Protein AF-A0A7S4RQ57-F1 (afdb_monomer_lite)

Radius of gyration: 13.99 Å; chains: 1; bounding box: 35×23×34 Å

Secondary structure (DSSP, 8-state):
----EEEEEEEE---HHHHHT---TTTTTT--TTS-EEEEEEESTTHHHHHHHHH--SSHHHHHHH-TTSHHHHH--SSGGG-S--PPPTT--------

InterPro 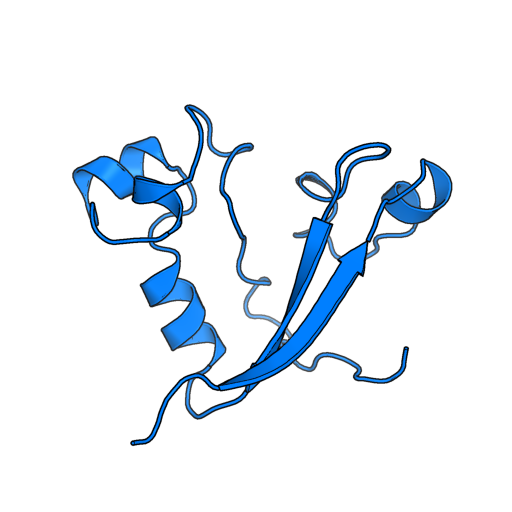domains:
  IPR036850 Nucleoside diphosphate kinase-like domain superfamily [G3DSA:3.30.70.141] (1-99)
  IPR036850 Nucleoside diphosphate kinase-like domain superfamily [SSF54919] (2-79)

Sequence (99 aa):
EEGLEVVGLRLAFPDAASAQAVTSAALRSTVRAGQPVLLLGLRGPHALGLWRSLLGPADPMLARSTDPSSLNARFGGQTRSEAVALAPPSSNARARADL

Structure (mmCIF, N/CA/C/O backbone):
data_AF-A0A7S4RQ57-F1
#
_entry.id   AF-A0A7S4RQ57-F1
#
loop_
_atom_site.group_PDB
_atom_site.id
_atom_site.type_symbol
_atom_site.label_atom_id
_atom_site.label_alt_id
_atom_site.label_comp_id
_atom_site.label_asym_id
_atom_site.label_entity_id
_atom_site.label_seq_id
_atom_site.pdbx_PDB_ins_code
_atom_site.Cartn_x
_atom_site.Cartn_y
_atom_site.Cartn_z
_atom_site.occupancy
_atom_site.B_iso_or_equiv
_atom_site.auth_seq_id
_atom_site.auth_comp_id
_atom_site.auth_asym_id
_atom_site.auth_atom_id
_atom_site.pdbx_PDB_model_num
ATOM 1 N N . GLU A 1 1 ? -20.320 -12.880 5.581 1.00 46.91 1 GLU A N 1
ATOM 2 C CA . GLU A 1 1 ? -19.156 -11.990 5.736 1.00 46.91 1 GLU A CA 1
ATOM 3 C C . GLU A 1 1 ? -18.902 -11.246 4.423 1.00 46.91 1 GLU A C 1
ATOM 5 O O . GLU A 1 1 ? -18.197 -11.755 3.563 1.00 46.91 1 GLU A O 1
ATOM 10 N N . GLU A 1 2 ? -19.536 -10.091 4.200 1.00 56.97 2 GLU A N 1
ATOM 11 C CA . GLU A 1 2 ? -19.144 -9.219 3.080 1.00 56.97 2 GLU A CA 1
ATOM 12 C C . GLU A 1 2 ? -17.851 -8.501 3.475 1.00 56.97 2 GLU A C 1
ATOM 14 O O . GLU A 1 2 ? -17.837 -7.701 4.408 1.00 56.97 2 GLU A O 1
ATOM 19 N N . GLY A 1 3 ? -16.745 -8.833 2.812 1.00 78.88 3 GLY A N 1
ATOM 20 C CA . GLY A 1 3 ? -15.417 -8.346 3.170 1.00 78.88 3 GLY A CA 1
ATOM 21 C C . GLY A 1 3 ? -14.534 -8.082 1.957 1.00 78.88 3 GLY A C 1
ATOM 22 O O . GLY A 1 3 ? -14.915 -8.309 0.808 1.00 78.88 3 GLY A O 1
ATOM 23 N N . LEU A 1 4 ? -13.336 -7.569 2.227 1.00 88.25 4 LEU A N 1
ATOM 24 C CA . LEU A 1 4 ? -12.291 -7.395 1.227 1.00 88.25 4 LEU A CA 1
ATOM 25 C C . LEU A 1 4 ? -11.600 -8.741 0.986 1.00 88.25 4 LEU A C 1
ATOM 27 O O . LEU A 1 4 ? -10.987 -9.296 1.894 1.00 88.25 4 LEU A O 1
ATOM 31 N N . GLU A 1 5 ? -11.670 -9.249 -0.237 1.00 91.00 5 GLU A N 1
ATOM 32 C CA . GLU A 1 5 ? -11.061 -10.520 -0.620 1.00 91.00 5 GLU A CA 1
ATOM 33 C C . GLU A 1 5 ? -9.807 -10.295 -1.466 1.00 91.00 5 GLU A C 1
ATOM 35 O O . GLU A 1 5 ? -9.798 -9.479 -2.391 1.00 91.00 5 GLU A O 1
ATOM 40 N N . VAL A 1 6 ? -8.753 -11.064 -1.189 1.00 90.75 6 VAL A N 1
ATOM 41 C CA . VAL A 1 6 ? -7.558 -11.116 -2.036 1.00 90.75 6 VAL A CA 1
ATOM 42 C C . VAL A 1 6 ? -7.821 -12.084 -3.186 1.00 90.75 6 VAL A C 1
ATOM 44 O O . VAL A 1 6 ? -8.013 -13.275 -2.967 1.00 90.75 6 VAL A O 1
ATOM 47 N N . VAL A 1 7 ? -7.816 -11.575 -4.416 1.00 93.06 7 VAL A N 1
ATOM 48 C CA . VAL A 1 7 ? -7.997 -12.376 -5.642 1.00 93.06 7 VAL A CA 1
ATOM 49 C C . VAL A 1 7 ? -6.686 -12.759 -6.307 1.00 93.06 7 VAL A C 1
ATOM 51 O O . VAL A 1 7 ? -6.664 -13.631 -7.167 1.00 93.06 7 VAL A O 1
ATOM 54 N N . GLY A 1 8 ? -5.595 -12.095 -5.934 1.00 91.19 8 GLY A N 1
ATOM 55 C CA . GLY A 1 8 ? -4.280 -12.357 -6.492 1.00 91.19 8 GLY A CA 1
ATOM 56 C C . GLY A 1 8 ? -3.187 -11.652 -5.708 1.00 91.19 8 GLY A C 1
ATOM 57 O O . GLY A 1 8 ? -3.411 -10.609 -5.094 1.00 91.19 8 GLY A O 1
ATOM 58 N N . LEU A 1 9 ? -1.993 -12.232 -5.737 1.00 92.00 9 LEU A N 1
ATOM 59 C CA . LEU A 1 9 ? -0.808 -11.690 -5.093 1.00 92.00 9 LEU A CA 1
ATOM 60 C C . LEU A 1 9 ? 0.412 -12.004 -5.956 1.00 92.00 9 LEU A C 1
ATOM 62 O O . LEU A 1 9 ? 0.578 -13.136 -6.407 1.00 92.00 9 LEU A O 1
ATOM 66 N N . ARG A 1 10 ? 1.273 -11.009 -6.179 1.00 90.38 10 ARG A N 1
ATOM 67 C CA . ARG A 1 10 ? 2.530 -11.185 -6.916 1.00 90.38 10 ARG A CA 1
ATOM 68 C C . ARG A 1 10 ? 3.651 -10.392 -6.264 1.00 90.38 10 ARG A C 1
ATOM 70 O O . ARG A 1 10 ? 3.533 -9.183 -6.097 1.00 90.38 10 ARG A O 1
ATOM 77 N N . LEU A 1 11 ? 4.758 -11.061 -5.956 1.00 90.62 11 LEU A N 1
ATOM 78 C CA . LEU A 1 11 ? 6.009 -10.399 -5.598 1.00 90.62 11 LEU A CA 1
ATOM 79 C C . LEU A 1 11 ? 6.792 -10.089 -6.878 1.00 90.62 11 LEU A C 1
ATOM 81 O O . LEU A 1 11 ? 7.013 -10.976 -7.702 1.00 90.62 11 LEU A O 1
ATOM 85 N N . ALA A 1 12 ? 7.188 -8.833 -7.052 1.00 88.50 12 ALA A N 1
ATOM 86 C CA . ALA A 1 12 ? 7.968 -8.370 -8.190 1.00 88.50 12 ALA A CA 1
ATOM 87 C C . ALA A 1 12 ? 9.259 -7.692 -7.722 1.00 88.50 12 ALA A C 1
ATOM 89 O O . ALA A 1 12 ? 9.289 -7.053 -6.672 1.00 88.50 12 ALA A O 1
ATOM 90 N N . PHE A 1 13 ? 10.308 -7.802 -8.536 1.00 91.38 13 PHE A N 1
ATOM 91 C CA . PHE A 1 13 ? 11.599 -7.142 -8.339 1.00 91.38 13 PHE A CA 1
ATOM 92 C C . PHE A 1 13 ? 11.849 -6.240 -9.551 1.00 91.38 13 PHE A C 1
ATOM 94 O O . PHE A 1 13 ? 12.396 -6.707 -10.549 1.00 91.38 13 PHE A O 1
ATOM 101 N N . PRO A 1 14 ? 11.372 -4.984 -9.525 1.00 89.75 14 PRO A N 1
ATOM 102 C CA . PRO A 1 14 ? 11.505 -4.075 -10.651 1.00 89.75 14 PRO A CA 1
ATOM 103 C C . PRO A 1 14 ? 12.979 -3.783 -10.931 1.00 89.75 14 PRO A C 1
ATOM 105 O O . PRO A 1 14 ? 13.738 -3.428 -10.025 1.00 89.75 14 PRO A O 1
ATOM 108 N N . ASP A 1 15 ? 13.369 -3.880 -12.197 1.00 92.69 15 ASP A N 1
ATOM 109 C CA . ASP A 1 15 ? 14.591 -3.265 -12.701 1.00 92.69 15 ASP A CA 1
ATOM 110 C C . ASP A 1 15 ? 14.339 -1.789 -13.071 1.00 92.69 15 ASP A C 1
ATOM 112 O O . ASP A 1 15 ? 13.231 -1.259 -12.925 1.00 92.69 15 ASP A O 1
ATOM 116 N N . ALA A 1 16 ? 15.383 -1.090 -13.524 1.00 92.12 16 ALA A N 1
ATOM 117 C CA . ALA A 1 16 ? 15.280 0.323 -13.890 1.00 92.12 16 ALA A CA 1
ATOM 118 C C . ALA A 1 16 ? 14.266 0.566 -15.018 1.00 92.12 16 ALA A C 1
ATOM 120 O O . ALA A 1 16 ? 13.500 1.529 -14.952 1.00 92.12 16 ALA A O 1
ATOM 121 N N . ALA A 1 17 ? 14.222 -0.325 -16.012 1.00 91.19 17 ALA A N 1
ATOM 122 C CA . ALA A 1 17 ? 13.291 -0.230 -17.130 1.00 91.19 17 ALA A CA 1
ATOM 123 C C . ALA A 1 17 ? 11.837 -0.402 -16.664 1.00 91.19 17 ALA A C 1
ATOM 125 O O . ALA A 1 17 ? 10.979 0.420 -16.982 1.00 91.19 17 ALA A O 1
ATOM 126 N N . SER A 1 18 ? 11.568 -1.415 -15.840 1.00 87.81 18 SER A N 1
ATOM 127 C CA . SER A 1 18 ? 10.237 -1.708 -15.302 1.00 87.81 18 SER A CA 1
ATOM 128 C C . SER A 1 18 ? 9.728 -0.588 -14.398 1.00 87.81 18 SER A C 1
ATOM 130 O O . SER A 1 18 ? 8.562 -0.213 -14.488 1.00 87.81 18 SER A O 1
ATOM 132 N N . ALA A 1 19 ? 10.594 -0.018 -13.552 1.00 87.62 19 ALA A N 1
ATOM 133 C CA . ALA A 1 19 ? 10.233 1.110 -12.696 1.00 87.62 19 ALA A CA 1
ATOM 134 C C . ALA A 1 19 ? 9.884 2.367 -13.517 1.00 87.62 19 ALA A C 1
ATOM 136 O O . ALA A 1 19 ? 8.896 3.039 -13.222 1.00 87.62 19 ALA A O 1
ATOM 137 N N . GLN A 1 20 ? 10.639 2.657 -14.585 1.00 87.19 20 GLN A N 1
ATOM 138 C CA . GLN A 1 20 ? 10.349 3.774 -15.497 1.00 87.19 20 GLN A CA 1
ATOM 139 C C . GLN A 1 20 ? 9.084 3.546 -16.336 1.00 87.19 20 GLN A C 1
ATOM 141 O O . GLN A 1 20 ? 8.383 4.504 -16.661 1.00 87.19 20 GLN A O 1
ATOM 146 N N . ALA A 1 21 ? 8.761 2.290 -16.650 1.00 87.00 21 ALA A N 1
ATOM 147 C CA . ALA A 1 21 ? 7.567 1.920 -17.403 1.00 87.00 21 ALA A CA 1
ATOM 148 C C . ALA A 1 21 ? 6.256 2.067 -16.602 1.00 87.00 21 ALA A C 1
ATOM 150 O O . ALA A 1 21 ? 5.172 1.998 -17.185 1.00 87.00 21 ALA A O 1
ATOM 151 N N . VAL A 1 22 ? 6.311 2.295 -15.281 1.00 84.00 22 VAL A N 1
ATOM 152 C CA . VAL A 1 22 ? 5.113 2.512 -14.453 1.00 84.00 22 VAL A CA 1
ATOM 153 C C . VAL A 1 22 ? 4.405 3.806 -14.861 1.00 84.00 22 VAL A C 1
ATOM 155 O O . VAL A 1 22 ? 4.793 4.921 -14.512 1.00 84.00 22 VAL A O 1
ATOM 158 N N . THR A 1 23 ? 3.283 3.664 -15.560 1.00 81.56 23 THR A N 1
ATOM 159 C CA . THR A 1 23 ? 2.494 4.806 -16.041 1.00 81.56 23 THR A CA 1
ATOM 160 C C . THR A 1 23 ? 1.637 5.440 -14.946 1.00 81.56 23 THR A C 1
ATOM 162 O O . THR A 1 23 ? 1.397 6.649 -14.980 1.00 81.56 23 THR A O 1
ATOM 165 N N . SER A 1 24 ? 1.225 4.673 -13.932 1.00 76.56 24 SER A N 1
ATOM 166 C CA . SER A 1 24 ? 0.403 5.168 -12.820 1.00 76.56 24 SER A CA 1
ATOM 167 C C . SER A 1 24 ? 1.159 6.188 -11.969 1.00 76.56 24 SER A C 1
ATOM 169 O O . SER A 1 24 ? 2.097 5.838 -11.254 1.00 76.56 24 SER A O 1
ATOM 171 N N . ALA A 1 25 ? 0.716 7.448 -11.994 1.00 75.06 25 ALA A N 1
ATOM 172 C CA . ALA A 1 25 ? 1.338 8.537 -11.239 1.00 75.06 25 ALA A CA 1
ATOM 173 C C . ALA A 1 25 ? 1.449 8.240 -9.732 1.00 75.06 25 ALA A C 1
ATOM 175 O O . ALA A 1 25 ? 2.435 8.615 -9.106 1.00 75.06 25 ALA A O 1
ATOM 176 N N . ALA A 1 26 ? 0.479 7.519 -9.164 1.00 69.94 26 ALA A N 1
ATOM 177 C CA . ALA A 1 26 ? 0.483 7.162 -7.748 1.00 69.94 26 ALA A CA 1
ATOM 178 C C . ALA A 1 26 ? 1.486 6.060 -7.386 1.00 69.94 26 ALA A C 1
ATOM 180 O O . ALA A 1 26 ? 1.900 5.978 -6.236 1.00 69.94 26 ALA A O 1
ATOM 181 N N . LEU A 1 27 ? 1.879 5.221 -8.350 1.00 75.38 27 LEU A N 1
ATOM 182 C CA . LEU A 1 27 ? 2.839 4.140 -8.122 1.00 75.38 27 LEU A CA 1
ATOM 183 C C . LEU A 1 27 ? 4.280 4.559 -8.433 1.00 75.38 27 LEU A C 1
ATOM 185 O O . LEU A 1 27 ? 5.201 3.986 -7.857 1.00 75.38 27 LEU A O 1
ATOM 189 N N . ARG A 1 28 ? 4.495 5.574 -9.285 1.00 79.06 28 ARG A N 1
ATOM 190 C CA . ARG A 1 28 ? 5.838 6.017 -9.718 1.00 79.06 28 ARG A CA 1
ATOM 191 C C . ARG A 1 28 ? 6.795 6.347 -8.571 1.00 79.06 28 ARG A C 1
ATOM 193 O O . ARG A 1 28 ? 7.984 6.090 -8.689 1.00 79.06 28 ARG A O 1
ATOM 200 N N . SER A 1 29 ? 6.312 6.924 -7.469 1.00 74.56 29 SER A N 1
ATOM 201 C CA . SER A 1 29 ? 7.173 7.267 -6.325 1.00 74.56 29 SER A CA 1
ATOM 202 C C . SER A 1 29 ? 7.572 6.061 -5.468 1.00 74.56 29 SER A C 1
ATOM 204 O O . SER A 1 29 ? 8.556 6.132 -4.724 1.00 74.56 29 SER A O 1
ATOM 206 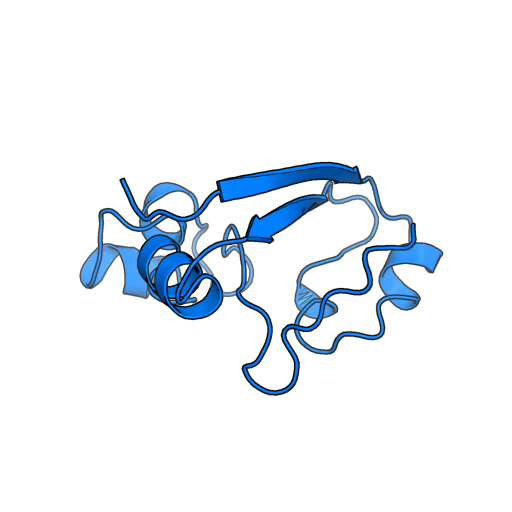N N . THR A 1 30 ? 6.785 4.987 -5.550 1.00 75.00 30 THR A N 1
ATOM 207 C CA . THR A 1 30 ? 6.856 3.813 -4.670 1.00 75.00 30 THR A CA 1
ATOM 208 C C . THR A 1 30 ? 7.544 2.639 -5.352 1.00 75.00 30 THR A C 1
ATOM 210 O O . THR A 1 30 ? 8.325 1.941 -4.717 1.00 75.00 30 THR A O 1
ATOM 213 N N . VAL A 1 31 ? 7.301 2.429 -6.647 1.00 82.69 31 VAL A N 1
ATOM 214 C CA . VAL A 1 31 ? 7.970 1.381 -7.423 1.00 82.69 31 VAL A CA 1
ATOM 215 C C . VAL A 1 31 ? 9.357 1.878 -7.818 1.00 82.69 31 VAL A C 1
ATOM 217 O O . VAL A 1 31 ? 9.493 2.742 -8.681 1.00 82.69 31 VAL A O 1
ATOM 220 N N . ARG A 1 32 ? 10.393 1.336 -7.176 1.00 84.88 32 ARG A N 1
ATOM 221 C CA . ARG A 1 32 ? 11.793 1.702 -7.414 1.00 84.88 32 ARG A CA 1
ATOM 222 C C . ARG A 1 32 ? 12.598 0.489 -7.851 1.00 84.88 32 ARG A C 1
ATOM 224 O O . ARG A 1 32 ? 12.339 -0.629 -7.413 1.00 84.88 32 ARG A O 1
ATOM 231 N N . ALA A 1 33 ? 13.590 0.731 -8.703 1.00 88.62 33 ALA A N 1
ATOM 232 C CA . ALA A 1 33 ? 14.510 -0.308 -9.136 1.00 88.62 33 ALA A CA 1
ATOM 233 C C . ALA A 1 33 ? 15.257 -0.899 -7.932 1.00 88.62 33 ALA A C 1
ATOM 235 O O . ALA A 1 33 ? 15.741 -0.156 -7.078 1.00 88.62 33 ALA A O 1
ATOM 236 N N . GLY A 1 34 ? 15.337 -2.227 -7.863 1.00 86.69 34 GLY A N 1
ATOM 237 C CA . GLY A 1 34 ? 16.021 -2.934 -6.778 1.00 86.69 34 GLY A CA 1
ATOM 238 C C . GLY A 1 34 ? 15.249 -3.005 -5.455 1.00 86.69 34 GLY A C 1
ATOM 239 O O . GLY A 1 34 ? 15.741 -3.626 -4.515 1.00 86.69 34 GLY A O 1
ATOM 240 N N . GLN A 1 35 ? 14.042 -2.432 -5.369 1.00 85.62 35 GLN A N 1
ATOM 241 C CA . GLN A 1 35 ? 13.154 -2.602 -4.217 1.00 85.62 35 GLN A CA 1
ATOM 242 C C . GLN A 1 35 ? 12.036 -3.601 -4.549 1.00 85.62 35 GLN A C 1
ATOM 244 O O . GLN A 1 35 ? 11.285 -3.359 -5.494 1.00 85.62 35 GLN A O 1
ATOM 249 N N . PRO A 1 36 ? 11.881 -4.705 -3.796 1.00 88.56 36 PRO A N 1
ATOM 250 C CA . PRO A 1 36 ? 10.780 -5.632 -4.018 1.00 88.56 36 PRO A CA 1
ATOM 251 C C . PRO A 1 36 ? 9.432 -4.953 -3.768 1.00 88.56 36 PRO A C 1
ATOM 253 O O . PRO A 1 36 ? 9.266 -4.206 -2.804 1.00 88.56 36 PRO A O 1
ATOM 256 N N . VAL A 1 37 ? 8.457 -5.247 -4.624 1.00 85.75 37 VAL A N 1
ATOM 257 C CA . VAL A 1 37 ? 7.091 -4.723 -4.527 1.00 85.75 37 VAL A CA 1
ATOM 258 C C . VAL A 1 37 ? 6.109 -5.884 -4.477 1.00 85.75 37 VAL A C 1
ATOM 260 O O . VAL A 1 37 ? 6.163 -6.794 -5.306 1.00 85.75 37 VAL A O 1
ATOM 263 N N . LEU A 1 38 ? 5.185 -5.833 -3.517 1.00 85.81 38 LEU A N 1
ATOM 264 C CA . LEU A 1 38 ? 4.063 -6.758 -3.429 1.00 85.81 38 LEU A CA 1
ATOM 265 C C . LEU A 1 38 ? 2.836 -6.154 -4.118 1.00 85.81 38 LEU A C 1
ATOM 267 O O . LEU A 1 38 ? 2.298 -5.139 -3.683 1.00 85.81 38 LEU A O 1
ATOM 271 N N . LEU A 1 39 ? 2.388 -6.791 -5.192 1.00 85.31 39 LEU A N 1
ATOM 272 C CA . LEU A 1 39 ? 1.163 -6.449 -5.905 1.00 85.31 39 LEU A CA 1
ATOM 273 C C . LEU A 1 39 ? 0.011 -7.271 -5.329 1.00 85.31 39 LEU A C 1
ATOM 275 O O . LEU A 1 39 ? 0.109 -8.496 -5.247 1.00 85.31 39 LEU A O 1
ATOM 279 N N . LEU A 1 40 ? -1.080 -6.600 -4.964 1.00 86.88 40 LEU A N 1
ATOM 280 C CA . LEU A 1 40 ? -2.288 -7.217 -4.421 1.00 86.88 40 LEU A CA 1
ATOM 281 C C . LEU A 1 40 ? -3.477 -6.926 -5.337 1.00 86.88 40 LEU A C 1
ATOM 283 O O . LEU A 1 40 ? -3.793 -5.769 -5.615 1.00 86.88 40 LEU A O 1
ATOM 287 N N . GLY A 1 41 ? -4.148 -7.984 -5.781 1.00 88.38 41 GLY A N 1
ATOM 288 C CA . GLY A 1 41 ? -5.464 -7.913 -6.396 1.00 88.38 41 GLY A CA 1
ATOM 289 C C . GLY A 1 41 ? -6.519 -8.050 -5.309 1.00 88.38 41 GLY A C 1
ATOM 290 O O . GLY A 1 41 ? -6.564 -9.072 -4.627 1.00 88.38 41 GLY A O 1
ATOM 291 N N . LEU A 1 42 ? -7.367 -7.037 -5.152 1.00 87.94 42 LEU A N 1
ATOM 292 C CA . LEU A 1 42 ? -8.409 -6.994 -4.127 1.00 87.94 42 LEU A CA 1
ATOM 293 C C . LEU A 1 42 ? -9.789 -6.858 -4.778 1.00 87.94 42 LEU A C 1
ATOM 295 O O . LEU A 1 42 ? -9.950 -6.073 -5.715 1.00 87.94 42 LEU A O 1
ATOM 299 N N . ARG A 1 43 ? -10.788 -7.583 -4.267 1.00 90.00 43 ARG A N 1
ATOM 300 C CA . ARG A 1 43 ? -12.197 -7.460 -4.673 1.00 90.00 43 ARG A CA 1
ATOM 301 C C . ARG A 1 43 ? -13.120 -7.351 -3.465 1.00 90.00 43 ARG A C 1
ATOM 303 O O . ARG A 1 43 ? -12.747 -7.712 -2.357 1.00 90.00 43 ARG A O 1
ATOM 310 N N . GLY A 1 44 ? -14.342 -6.895 -3.710 1.00 89.81 44 GLY A N 1
ATOM 311 C CA . GLY A 1 44 ? -15.415 -6.870 -2.718 1.00 89.81 44 GLY A CA 1
ATOM 312 C C . GLY A 1 44 ? -16.243 -5.584 -2.778 1.00 89.81 44 GLY A C 1
ATOM 313 O O . GLY A 1 44 ? -15.850 -4.620 -3.453 1.00 89.81 44 GLY A O 1
ATOM 314 N N . PRO A 1 45 ? -17.387 -5.545 -2.077 1.00 88.88 45 PRO A N 1
ATOM 315 C CA . PRO A 1 45 ? -18.168 -4.327 -1.907 1.00 88.88 45 PRO A CA 1
ATOM 316 C C . PRO A 1 45 ? -17.303 -3.229 -1.286 1.00 88.88 45 PRO A C 1
ATOM 318 O O . PRO A 1 45 ? -16.581 -3.464 -0.321 1.00 88.88 45 PRO A O 1
ATOM 321 N N . HIS A 1 46 ? -17.336 -2.025 -1.863 1.00 87.50 46 HIS A N 1
ATOM 322 C CA . HIS A 1 46 ? -16.548 -0.884 -1.381 1.00 87.50 46 HIS A CA 1
ATOM 323 C C . HIS A 1 46 ? -15.043 -1.176 -1.198 1.00 87.50 46 HIS A C 1
ATOM 325 O O . HIS A 1 46 ? -14.400 -0.538 -0.365 1.00 87.50 46 HIS A O 1
ATOM 331 N N . ALA A 1 47 ? -14.459 -2.089 -1.989 1.00 87.25 47 ALA A N 1
ATOM 332 C CA . ALA A 1 47 ? -13.088 -2.574 -1.794 1.00 87.25 47 ALA A CA 1
ATOM 333 C C . ALA A 1 47 ? -12.043 -1.457 -1.647 1.00 87.25 47 ALA A C 1
ATOM 335 O O . ALA A 1 47 ? -11.190 -1.519 -0.767 1.00 87.25 47 ALA A O 1
ATOM 336 N N . LEU A 1 48 ? -12.133 -0.396 -2.459 1.00 84.19 48 LEU A N 1
ATOM 337 C CA . LEU A 1 48 ? -11.232 0.755 -2.351 1.00 84.19 48 LEU A CA 1
ATOM 338 C C . LEU A 1 48 ? -11.396 1.507 -1.021 1.00 84.19 48 LEU A C 1
ATOM 340 O O . LEU A 1 48 ? -10.407 1.957 -0.450 1.00 84.19 48 LEU A O 1
ATOM 344 N N . GLY A 1 49 ? -12.631 1.661 -0.540 1.00 87.44 49 GLY A N 1
ATOM 345 C CA . GLY A 1 49 ? -12.925 2.294 0.744 1.00 87.44 49 GLY A CA 1
ATOM 346 C C . GLY A 1 49 ? -12.382 1.464 1.901 1.00 87.44 49 GLY A C 1
ATOM 347 O O . GLY A 1 49 ? -11.603 1.977 2.696 1.00 87.44 49 GLY A O 1
ATOM 348 N N . LEU A 1 50 ? -12.699 0.166 1.919 1.00 89.88 50 LEU A N 1
ATOM 349 C CA . LEU A 1 50 ? -12.202 -0.774 2.925 1.00 89.88 50 LEU A CA 1
ATOM 350 C C . LEU A 1 50 ? -10.671 -0.839 2.936 1.00 89.88 50 LEU A C 1
ATOM 352 O O . LEU A 1 50 ? -10.061 -0.751 3.996 1.00 89.88 50 LEU A O 1
ATOM 356 N N . TRP A 1 51 ? -10.035 -0.913 1.764 1.00 89.31 51 TRP A N 1
ATOM 357 C CA . TRP A 1 51 ? -8.577 -0.891 1.655 1.00 89.31 51 TRP A CA 1
ATOM 358 C C . TRP A 1 51 ? -7.977 0.397 2.222 1.00 89.31 51 TRP A C 1
ATOM 360 O O . TRP A 1 51 ? -7.020 0.347 2.988 1.00 89.31 51 TRP A O 1
ATOM 370 N N . ARG A 1 52 ? -8.560 1.561 1.911 1.00 88.50 52 ARG A N 1
ATOM 371 C CA . ARG A 1 52 ? -8.109 2.848 2.466 1.00 88.50 52 ARG A CA 1
ATOM 372 C C . ARG A 1 52 ? -8.276 2.917 3.980 1.00 88.50 52 ARG A C 1
ATOM 374 O O . ARG A 1 52 ? -7.384 3.434 4.642 1.00 88.50 52 ARG A O 1
ATOM 381 N N . SER A 1 53 ? -9.376 2.391 4.515 1.00 90.00 53 SER A N 1
ATOM 382 C CA . SER A 1 53 ? -9.590 2.296 5.960 1.00 90.00 53 SER A CA 1
ATOM 383 C C . SER A 1 53 ? -8.540 1.405 6.625 1.00 90.00 53 SER A C 1
ATOM 385 O O . SER A 1 53 ? -7.979 1.801 7.634 1.00 90.00 53 SER A O 1
ATOM 387 N N . LEU A 1 54 ? -8.202 0.256 6.028 1.00 91.00 54 LEU A N 1
ATOM 388 C CA . LEU A 1 54 ? -7.150 -0.633 6.541 1.00 91.00 54 LEU A CA 1
ATOM 389 C C . LEU A 1 54 ? -5.752 0.005 6.493 1.00 91.00 54 LEU A C 1
ATOM 391 O O . LEU A 1 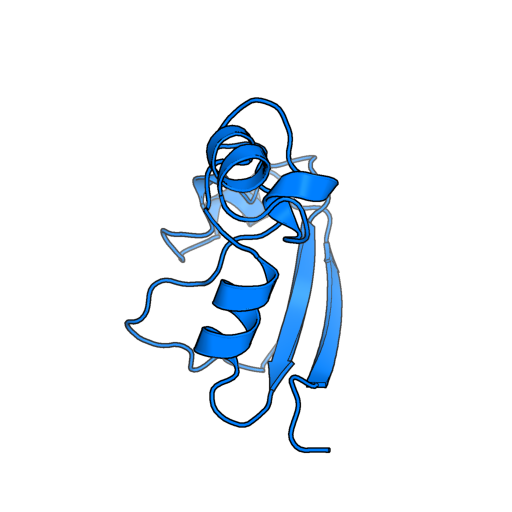54 ? -4.934 -0.217 7.387 1.00 91.00 54 LEU A O 1
ATOM 395 N N . LEU A 1 55 ? -5.459 0.786 5.449 1.00 91.06 55 LEU A N 1
ATOM 396 C CA . LEU A 1 55 ? -4.177 1.481 5.320 1.00 91.06 55 LEU A CA 1
ATOM 397 C C . LEU A 1 55 ? -3.999 2.601 6.343 1.00 91.06 55 LEU A C 1
ATOM 399 O O . LEU A 1 55 ? -2.871 2.833 6.780 1.00 91.06 55 LEU A O 1
ATOM 403 N N . GLY A 1 56 ? -5.085 3.284 6.709 1.00 91.44 56 GLY A N 1
ATOM 404 C CA . GLY A 1 56 ? -5.027 4.516 7.486 1.00 91.44 56 GLY A CA 1
ATOM 405 C C . GLY A 1 56 ? -4.380 5.666 6.699 1.00 91.44 56 GLY A C 1
ATOM 406 O O . GLY A 1 56 ? -4.260 5.617 5.467 1.00 91.44 56 GLY A O 1
ATOM 407 N N . PRO A 1 57 ? -3.965 6.744 7.382 1.00 90.56 57 PRO A N 1
ATOM 408 C CA . PRO A 1 57 ? -3.272 7.863 6.751 1.00 90.56 57 PRO A CA 1
ATOM 409 C C . PRO A 1 57 ? -2.024 7.433 5.968 1.00 90.56 57 PRO A C 1
ATOM 411 O O . PRO A 1 57 ? -1.306 6.516 6.355 1.00 90.56 57 PRO A O 1
ATOM 414 N N . ALA A 1 58 ? -1.737 8.130 4.863 1.00 86.06 58 ALA A N 1
ATOM 415 C CA . ALA A 1 58 ? -0.570 7.845 4.019 1.00 86.06 58 ALA A CA 1
ATOM 416 C C . ALA A 1 58 ? 0.771 8.215 4.678 1.00 86.06 58 ALA A C 1
ATOM 418 O O . ALA A 1 58 ? 1.818 7.789 4.207 1.00 86.06 58 ALA A O 1
ATOM 419 N N . ASP A 1 59 ? 0.750 9.047 5.717 1.00 89.62 59 ASP A N 1
ATOM 420 C CA . ASP A 1 59 ? 1.923 9.337 6.535 1.00 89.62 59 ASP A CA 1
ATOM 421 C C . ASP A 1 59 ? 1.921 8.397 7.753 1.00 89.62 59 ASP A C 1
ATOM 423 O O . ASP A 1 59 ? 1.013 8.508 8.581 1.00 89.62 59 ASP A O 1
ATOM 427 N N . PRO A 1 60 ? 2.911 7.493 7.888 1.00 92.00 60 PRO A N 1
ATOM 428 C CA . PRO A 1 60 ? 3.026 6.593 9.033 1.00 92.00 60 PRO A CA 1
ATOM 429 C C . PRO A 1 60 ? 3.034 7.296 10.396 1.00 92.00 60 PRO A C 1
ATOM 431 O O . PRO A 1 60 ? 2.490 6.761 11.361 1.00 92.00 60 PRO A O 1
ATOM 434 N N . MET A 1 61 ? 3.616 8.497 10.496 1.00 94.25 61 MET A N 1
ATOM 435 C CA . MET A 1 61 ? 3.643 9.256 11.752 1.00 94.25 61 MET A CA 1
ATOM 436 C C . MET A 1 61 ? 2.245 9.737 12.138 1.00 94.25 61 MET A C 1
ATOM 438 O O . MET A 1 61 ? 1.844 9.608 13.295 1.00 94.25 61 MET A O 1
ATOM 442 N N . LEU A 1 62 ? 1.481 10.235 11.163 1.00 93.88 62 LEU A N 1
ATOM 443 C CA . LEU A 1 62 ? 0.084 10.618 11.365 1.00 93.88 62 LEU A CA 1
ATOM 444 C C . LEU A 1 62 ? -0.801 9.394 11.624 1.00 93.88 62 LEU A C 1
ATOM 446 O O . LEU A 1 62 ? -1.707 9.442 12.452 1.00 93.88 62 LEU A O 1
ATOM 450 N N . ALA A 1 63 ? -0.536 8.284 10.936 1.00 94.44 63 ALA A N 1
ATOM 451 C CA . ALA A 1 63 ? -1.244 7.033 11.154 1.00 94.44 63 ALA A CA 1
ATOM 452 C C . ALA A 1 63 ? -1.051 6.548 12.594 1.00 94.44 63 ALA A C 1
ATOM 454 O O . ALA A 1 63 ? -2.029 6.246 13.263 1.00 94.44 63 ALA A O 1
ATOM 455 N N . ARG A 1 64 ? 0.174 6.583 13.131 1.00 95.56 64 ARG A N 1
ATOM 456 C CA . ARG A 1 64 ? 0.442 6.215 14.531 1.00 95.56 64 ARG A CA 1
ATOM 457 C C . ARG A 1 64 ? -0.325 7.049 15.553 1.00 95.56 64 ARG A C 1
ATOM 459 O O . ARG A 1 64 ? -0.640 6.521 16.612 1.00 95.56 64 ARG A O 1
ATOM 466 N N . SER A 1 65 ? -0.610 8.320 15.272 1.00 96.38 65 SER A N 1
ATOM 467 C CA . SER A 1 65 ? -1.349 9.177 16.206 1.00 96.38 65 SER A CA 1
ATOM 468 C C . SER A 1 65 ? -2.868 9.090 16.049 1.00 96.38 65 SER A C 1
ATOM 470 O O . SER A 1 65 ? -3.581 9.247 17.036 1.00 96.38 65 SER A O 1
ATOM 472 N N . THR A 1 66 ? -3.371 8.846 14.835 1.00 96.38 66 THR A N 1
ATOM 473 C CA . THR A 1 66 ? -4.815 8.909 14.526 1.00 96.38 66 THR A CA 1
ATOM 474 C C . THR A 1 66 ? -5.479 7.546 14.361 1.00 96.38 66 THR A C 1
ATOM 476 O O . THR A 1 66 ? -6.646 7.397 14.708 1.00 96.38 66 THR A O 1
ATOM 479 N N . ASP A 1 67 ? -4.744 6.549 13.872 1.00 95.38 67 ASP A N 1
ATOM 480 C CA . ASP A 1 67 ? -5.186 5.161 13.751 1.00 95.38 67 ASP A CA 1
ATOM 481 C C . ASP A 1 67 ? -3.998 4.201 13.966 1.00 95.38 67 ASP A C 1
ATOM 483 O O . ASP A 1 67 ? -3.430 3.664 13.003 1.00 95.38 67 ASP A O 1
ATOM 487 N N . PRO A 1 68 ? -3.609 3.962 15.233 1.00 95.38 68 PRO A N 1
ATOM 488 C CA . PRO A 1 68 ? -2.473 3.107 15.578 1.00 95.38 68 PRO A CA 1
ATOM 489 C C . PRO A 1 68 ? -2.612 1.655 15.089 1.00 95.38 68 PRO A C 1
ATOM 491 O O . PRO A 1 68 ? -1.626 0.919 15.052 1.00 95.38 68 PRO A O 1
ATOM 494 N N . SER A 1 69 ? -3.831 1.226 14.743 1.00 95.00 69 SER A N 1
ATOM 495 C CA . SER A 1 69 ? -4.129 -0.132 14.284 1.00 95.00 69 SER A CA 1
ATOM 496 C C . SER A 1 69 ? -3.920 -0.326 12.779 1.00 95.00 69 SER A C 1
ATOM 498 O O . SER A 1 69 ? -3.752 -1.463 12.324 1.00 95.00 69 SER A O 1
ATOM 500 N N . SER A 1 70 ? -3.880 0.776 12.025 1.00 94.62 70 SER A N 1
ATOM 501 C CA . SER A 1 70 ? -3.722 0.779 10.573 1.00 94.62 70 SER A CA 1
ATOM 502 C C . SER A 1 70 ? -2.386 0.202 10.100 1.00 94.62 70 SER A C 1
ATOM 504 O O . SER A 1 70 ? -1.370 0.206 10.804 1.00 94.62 70 SER A O 1
ATOM 506 N N . LEU A 1 71 ? -2.361 -0.277 8.854 1.00 92.06 71 LEU A N 1
ATOM 50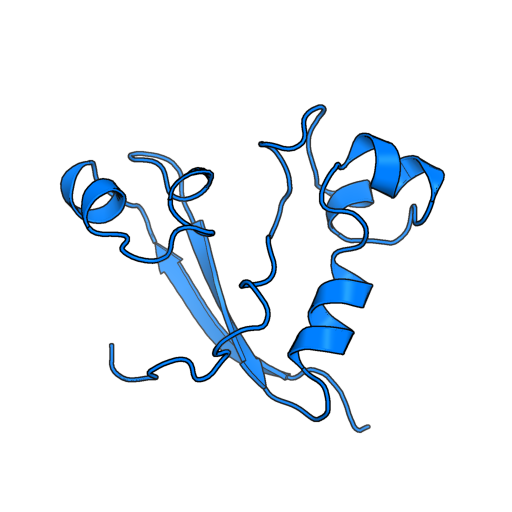7 C CA . LEU A 1 71 ? -1.163 -0.876 8.264 1.00 92.06 71 LEU A CA 1
ATOM 508 C C . LEU A 1 71 ? 0.005 0.118 8.188 1.00 92.06 71 LEU A C 1
ATOM 510 O O . LEU A 1 71 ? 1.135 -0.249 8.515 1.00 92.06 71 LEU A O 1
ATOM 514 N N . ASN A 1 72 ? -0.250 1.379 7.817 1.00 92.44 72 ASN A N 1
ATOM 515 C CA . ASN A 1 72 ? 0.806 2.391 7.763 1.00 92.44 72 ASN A CA 1
ATOM 516 C C . ASN A 1 72 ? 1.323 2.767 9.156 1.00 92.44 72 ASN A C 1
ATOM 518 O O . ASN A 1 72 ? 2.512 3.045 9.288 1.00 92.44 72 ASN A O 1
ATOM 522 N N . ALA A 1 73 ? 0.487 2.723 10.199 1.00 94.19 73 ALA A N 1
ATOM 523 C CA . ALA A 1 73 ? 0.948 2.954 11.566 1.00 94.19 73 ALA A CA 1
ATOM 524 C C . ALA A 1 73 ? 1.883 1.840 12.054 1.00 94.19 73 ALA A C 1
ATOM 526 O O . ALA A 1 73 ? 2.932 2.121 12.639 1.00 94.19 73 ALA A O 1
ATOM 527 N N . ARG A 1 74 ? 1.495 0.584 11.798 1.00 94.38 74 ARG A N 1
ATOM 528 C CA . ARG A 1 74 ? 2.173 -0.613 12.316 1.00 94.38 74 ARG A CA 1
ATOM 529 C C . ARG A 1 74 ? 3.450 -0.969 11.569 1.00 94.38 74 ARG A C 1
ATOM 531 O O . ARG A 1 74 ? 4.382 -1.475 12.185 1.00 94.38 74 ARG A O 1
ATOM 538 N 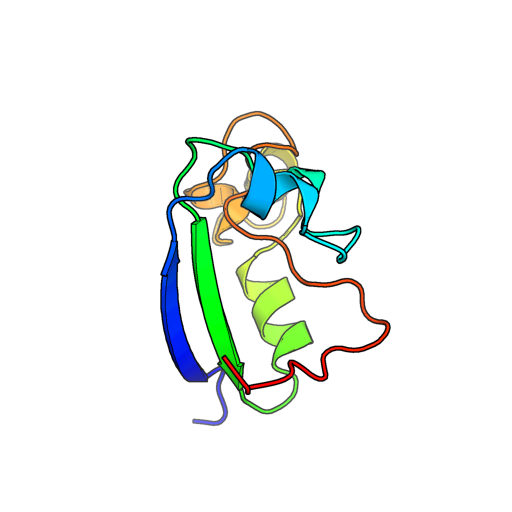N . PHE A 1 75 ? 3.473 -0.748 10.258 1.00 91.19 75 PH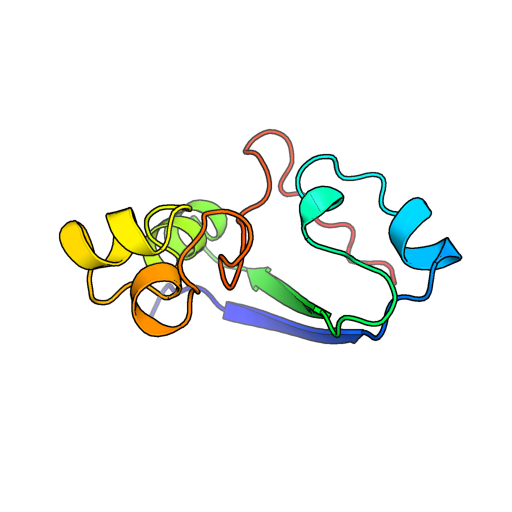E A N 1
ATOM 539 C CA . PHE A 1 75 ? 4.541 -1.249 9.392 1.00 91.19 75 PHE A CA 1
ATOM 540 C C . PHE A 1 75 ? 5.248 -0.143 8.595 1.00 91.19 75 PHE A C 1
ATOM 542 O O . PHE A 1 75 ? 6.264 -0.414 7.959 1.00 91.19 75 PHE A O 1
ATOM 549 N N . GLY A 1 76 ? 4.717 1.085 8.592 1.00 87.19 76 GLY A N 1
ATOM 550 C CA . GLY A 1 76 ? 5.298 2.203 7.854 1.00 87.19 76 GLY A CA 1
ATOM 551 C C . GLY A 1 76 ? 6.504 2.818 8.565 1.00 87.19 76 GLY A C 1
ATOM 552 O O . GLY A 1 76 ? 6.602 2.789 9.795 1.00 87.19 76 GLY A O 1
ATOM 553 N N . GLY A 1 77 ? 7.410 3.405 7.781 1.00 87.75 77 GLY A N 1
ATOM 554 C CA . GLY A 1 77 ? 8.644 4.029 8.269 1.00 87.75 77 GLY A CA 1
ATOM 555 C C . GLY A 1 77 ? 8.437 5.363 8.997 1.00 87.75 77 GLY A C 1
ATOM 556 O O . GLY A 1 77 ? 7.441 5.580 9.691 1.00 87.75 77 GLY A O 1
ATOM 557 N N . GLN A 1 78 ? 9.408 6.267 8.880 1.00 87.62 78 GLN A N 1
ATOM 558 C CA . GLN A 1 78 ? 9.378 7.579 9.548 1.00 87.62 78 GLN A CA 1
ATOM 559 C C . GLN A 1 78 ? 8.882 8.696 8.630 1.00 87.62 78 GLN A C 1
ATOM 561 O O . GLN A 1 78 ? 8.558 9.786 9.095 1.00 87.62 78 GLN A O 1
ATOM 566 N N . THR A 1 79 ? 8.808 8.427 7.330 1.00 83.75 79 THR A N 1
ATOM 567 C CA . THR A 1 79 ? 8.409 9.398 6.316 1.00 83.75 79 THR A CA 1
ATOM 568 C C . THR A 1 79 ? 7.222 8.902 5.497 1.00 83.75 79 THR A C 1
ATOM 570 O O . THR A 1 79 ? 6.969 7.704 5.369 1.00 83.75 79 THR A O 1
ATOM 573 N N . ARG A 1 80 ? 6.523 9.836 4.845 1.00 78.94 80 ARG A N 1
ATOM 574 C CA . ARG A 1 80 ? 5.414 9.530 3.926 1.00 78.94 80 ARG A CA 1
ATOM 575 C C . ARG A 1 80 ? 5.819 8.604 2.770 1.00 78.94 80 ARG A C 1
ATOM 577 O O . ARG A 1 80 ? 4.988 7.859 2.261 1.00 78.94 80 ARG A O 1
ATOM 584 N N . SER A 1 81 ? 7.076 8.655 2.327 1.00 75.38 81 SER A N 1
ATOM 585 C CA . SER A 1 81 ? 7.591 7.771 1.270 1.00 75.38 81 SER A CA 1
ATOM 586 C C . SER A 1 81 ? 7.782 6.324 1.718 1.00 75.38 81 SER A C 1
ATOM 588 O O . SER A 1 81 ? 7.920 5.451 0.869 1.00 75.38 81 SER A O 1
ATOM 590 N N . GLU A 1 82 ? 7.780 6.075 3.024 1.00 76.94 82 GLU A N 1
ATOM 591 C CA . GLU A 1 82 ? 7.948 4.753 3.627 1.00 76.94 82 GLU A CA 1
ATOM 592 C C . GLU A 1 82 ? 6.609 4.157 4.090 1.00 76.94 82 GLU A C 1
ATOM 594 O O . GLU A 1 82 ? 6.574 3.286 4.959 1.00 76.94 82 GLU A O 1
ATOM 599 N N . ALA A 1 83 ? 5.490 4.634 3.537 1.00 78.50 83 ALA A N 1
ATOM 600 C CA . ALA A 1 83 ? 4.205 3.963 3.677 1.00 78.50 83 ALA A CA 1
ATOM 601 C C . ALA A 1 83 ? 4.278 2.548 3.079 1.00 78.50 83 ALA A C 1
ATOM 603 O O . ALA A 1 83 ? 4.861 2.344 2.013 1.00 78.50 83 ALA A O 1
ATOM 604 N N . VAL A 1 84 ? 3.659 1.575 3.749 1.00 78.38 84 VAL A N 1
ATOM 605 C CA . VAL A 1 84 ? 3.726 0.152 3.355 1.00 78.38 84 VAL A CA 1
ATOM 606 C C . VAL A 1 84 ? 2.922 -0.123 2.102 1.00 78.38 84 VAL A C 1
ATOM 608 O O . VAL A 1 84 ? 3.300 -0.950 1.276 1.00 78.38 84 VAL A O 1
ATOM 611 N N . ALA A 1 85 ? 1.800 0.571 1.958 1.00 75.38 85 ALA A N 1
ATOM 612 C CA . ALA A 1 85 ? 0.967 0.462 0.785 1.00 75.38 85 ALA A CA 1
ATOM 613 C C . ALA A 1 85 ? 0.194 1.758 0.547 1.00 75.38 85 ALA A C 1
ATOM 615 O O . ALA A 1 85 ? -0.122 2.521 1.462 1.00 75.38 85 ALA A O 1
ATOM 616 N N . LEU A 1 86 ? -0.108 1.998 -0.726 1.00 70.88 86 LEU A N 1
ATOM 617 C CA . LEU A 1 86 ? -0.875 3.147 -1.180 1.00 70.88 86 LEU A CA 1
ATOM 618 C C . LEU A 1 86 ? -2.125 2.656 -1.903 1.00 70.88 86 LEU A C 1
ATOM 620 O O . LEU A 1 86 ? -2.089 1.689 -2.664 1.00 70.88 86 LEU A O 1
ATOM 624 N N . ALA A 1 87 ? -3.242 3.338 -1.677 1.00 69.06 87 ALA A N 1
ATOM 625 C CA . ALA A 1 87 ? -4.432 3.147 -2.489 1.00 69.06 87 ALA A CA 1
ATOM 626 C C . ALA A 1 87 ? -4.285 3.928 -3.807 1.00 69.06 87 ALA A C 1
ATOM 628 O O . ALA A 1 87 ? -3.774 5.055 -3.792 1.00 69.06 87 ALA A O 1
ATOM 629 N N . PRO A 1 88 ? -4.748 3.384 -4.946 1.00 65.31 88 PRO A N 1
ATOM 630 C CA . PRO A 1 88 ? -4.788 4.147 -6.185 1.00 65.31 88 PRO A CA 1
ATOM 631 C C . PRO A 1 88 ? -5.692 5.388 -6.031 1.00 65.31 88 PRO A C 1
ATOM 633 O O . PRO A 1 88 ? -6.651 5.370 -5.248 1.00 65.31 88 PRO A O 1
ATOM 636 N N . PRO A 1 89 ? -5.412 6.478 -6.769 1.00 58.09 89 PRO A N 1
ATOM 637 C CA . PRO A 1 89 ? -6.270 7.652 -6.798 1.00 58.09 89 PRO A CA 1
ATOM 638 C C . PRO A 1 89 ? -7.648 7.250 -7.328 1.00 58.09 89 PRO A C 1
ATOM 640 O O . PRO A 1 89 ? -7.781 6.368 -8.175 1.00 58.09 89 PRO A O 1
ATOM 643 N N . SER A 1 90 ? -8.685 7.895 -6.805 1.00 56.38 90 SER A N 1
ATOM 644 C CA . SER A 1 90 ? -10.096 7.507 -6.928 1.00 56.38 90 SER A CA 1
ATOM 645 C C . SER A 1 90 ? -10.671 7.479 -8.353 1.00 56.38 90 SER A C 1
ATOM 647 O O . SER A 1 90 ? -11.834 7.119 -8.506 1.00 56.38 90 SER A O 1
ATOM 649 N N . SER A 1 91 ? -9.915 7.837 -9.398 1.00 48.25 91 SER A N 1
ATOM 650 C CA . SER A 1 91 ? -10.480 8.106 -10.726 1.00 48.25 91 SER A CA 1
ATOM 651 C C . SER A 1 91 ? -10.651 6.903 -11.657 1.00 48.25 91 SER A C 1
ATOM 653 O O . SER A 1 91 ? -11.336 7.067 -12.656 1.00 48.25 91 SER A O 1
ATOM 655 N N . ASN A 1 92 ? -10.104 5.710 -11.384 1.00 48.59 92 ASN A N 1
ATOM 656 C CA . ASN A 1 92 ? -10.441 4.494 -12.152 1.00 48.59 92 ASN A CA 1
ATOM 657 C C . ASN A 1 92 ? -9.827 3.225 -11.530 1.00 48.59 92 ASN A C 1
ATOM 659 O O . ASN A 1 92 ? -8.850 2.675 -12.032 1.00 48.59 92 ASN A O 1
ATOM 663 N N . ALA A 1 93 ? -10.420 2.701 -10.455 1.00 51.03 93 ALA A N 1
ATOM 664 C CA . ALA A 1 93 ? -10.061 1.385 -9.908 1.00 51.03 93 ALA A CA 1
ATOM 665 C C . ALA A 1 93 ? -10.639 0.221 -10.749 1.00 51.03 93 ALA A C 1
ATOM 667 O O . ALA A 1 93 ? -11.147 -0.756 -10.210 1.00 51.03 93 ALA A O 1
ATOM 668 N N . ARG A 1 94 ? -10.589 0.318 -12.085 1.00 49.50 94 ARG A N 1
ATOM 669 C CA . ARG A 1 94 ? -10.757 -0.835 -12.979 1.00 49.50 94 ARG A CA 1
ATOM 670 C C . ARG A 1 94 ? -9.364 -1.375 -13.279 1.00 49.50 94 ARG A C 1
ATOM 672 O O . ARG A 1 94 ? -8.730 -0.969 -14.249 1.00 49.50 94 ARG A O 1
ATOM 679 N N . ALA A 1 95 ? -8.865 -2.238 -12.399 1.00 46.47 95 ALA A N 1
ATOM 680 C CA . ALA A 1 95 ? -7.630 -2.965 -12.650 1.00 46.47 95 ALA A CA 1
ATOM 681 C C . ALA A 1 95 ? -7.832 -3.869 -13.877 1.00 46.47 95 ALA A C 1
ATOM 683 O O . ALA A 1 95 ? -8.758 -4.678 -13.910 1.00 46.47 95 ALA A O 1
ATOM 684 N N . ARG A 1 96 ? -6.991 -3.703 -14.902 1.00 44.03 96 ARG A N 1
ATOM 685 C CA . ARG A 1 96 ? -6.862 -4.685 -15.981 1.00 44.03 96 ARG A CA 1
ATOM 686 C C . ARG A 1 96 ? -6.222 -5.930 -15.375 1.00 44.03 96 ARG A C 1
ATOM 688 O O . ARG A 1 96 ? -5.113 -5.844 -14.858 1.00 44.03 96 ARG A O 1
ATOM 695 N N . ALA A 1 97 ? -6.951 -7.040 -15.398 1.00 38.06 97 ALA A N 1
ATOM 696 C CA . ALA A 1 97 ? -6.508 -8.333 -14.881 1.00 38.06 97 ALA A CA 1
ATOM 697 C C . ALA A 1 97 ? -5.670 -9.130 -15.900 1.00 38.06 97 ALA A C 1
ATOM 699 O O . ALA A 1 97 ? -5.383 -10.296 -15.660 1.00 38.06 97 ALA A O 1
ATOM 700 N N . ASP A 1 98 ? -5.274 -8.508 -17.013 1.00 31.64 98 ASP A N 1
ATOM 701 C CA . ASP A 1 98 ? -4.501 -9.166 -18.062 1.00 31.64 98 ASP A CA 1
ATOM 702 C C . ASP A 1 98 ? -3.009 -8.864 -17.852 1.00 31.64 98 ASP A C 1
ATOM 704 O O . ASP A 1 98 ? -2.487 -7.853 -18.333 1.00 31.64 98 ASP A O 1
ATOM 708 N N . LEU A 1 99 ? -2.347 -9.726 -17.079 1.00 35.94 99 LEU A N 1
ATOM 709 C CA . LEU A 1 99 ? -0.894 -9.922 -17.069 1.00 35.94 99 LEU A CA 1
ATOM 710 C C . LEU A 1 99 ? -0.592 -11.409 -17.217 1.00 35.94 99 LEU A C 1
ATOM 712 O O . LEU A 1 99 ? -1.253 -12.203 -16.512 1.00 35.94 99 LEU A O 1
#

Foldseek 3Di:
DFDKDWPDKDKDQDAPVRLVPPPQPQCNLQDDHRDIDMDTDIDGVVNLVRLCVQQDDLFLVVCCVPPCRHQSVPQADRGSSRRNDDRGPPPDPPDDPDD

Organism: NCBI:txid311494

pLDDT: mean 81.58, std 15.13, range [31.64, 96.38]